Protein 2ANR (pdb70)

Foldseek 3Di:
DDKFKWKWWAALQLVCVCQDVVSVNVVVLCVVLVKDKDKDPQCRHDPPDNTIMIIIMHPLVSVLVSVLVSLVSLCPDPCDQRNFKIKTKAALVLVCVCQDDVRPNVVVLCQAPWDWDWDDDPVRIIMIMIGDDSRRRSSSVSVSSVSSVVDDD

Secondary structure (DSSP, 8-state):
---EEEEEEEEHHHHHHHH-GGGHHHHHHHHHH--EEEEPPTT-BPTTSSEEEEEEEE-HHHHHHHHHHHHHHHT-----GGGGEEEEEEEHHHHHHHH-GGGHHHHH---SS-EEEE------EEEEEEESSHHHHHHHHHHHHHHHHS---

Radius of gyration: 14.85 Å; Cα contacts (8 Å, |Δi|>4): 261; chains: 1; bounding box: 43×35×41 Å

Nearest PDB structures (foldseek):
  2anr-assembly1_A  TM=1.004E+00  e=1.688E-29  Mus musculus
  2ann-assembly1_A  TM=9.846E-01  e=1.601E-25  Mus musculus
  3krm-assembly2_B  TM=7.296E-01  e=1.219E-09  Homo sapiens
  1dt4-assembly1_A  TM=9.246E-01  e=1.226E-05  Homo sapiens
  1ec6-assembly2_B  TM=8.538E-01  e=3.326E-05  Homo sapiens

B-factor: mean 25.0, std 6.87, range [4.93, 51.21]

Sequence (153 aa):
GSQYFLKVLIPSYAAGSIIGKGGQTIVQLQKETGATIKLSKSKDFYPGTTERVCLIQGTIEALNAVHGFIAEKIREPQNPDRANQVKIIVPNSTAGLIIGKGGATVKAIEQSGAWVQLSQKPLQNRVVTVSGEPEQNRKAVELIIQKIQEDPQ

Solvent-accessible surface area: 8830 Å² total

Structure (mmCIF, N/CA/C/O backbone):
data_2ANR
#
_entry.id   2ANR
#
_cell.length_a   159.453
_cell.length_b   37.885
_cell.length_c   38.523
_cell.angle_alpha   90.00
_cell.angle_beta   96.64
_cell.angle_gamma   90.00
#
_symmetry.space_group_name_H-M   'C 1 2 1'
#
loop_
_entity.id
_entity.type
_entity.pdbx_description
1 polymer "5'-R(*CP*(5BU)P*CP*GP*CP*GP*GP*AP*UP*CP*AP*GP*UP*CP*AP*CP*CP*CP*AP*AP*GP*CP*GP*AP*G)-3'"
2 polymer 'RNA-binding protein Nova-1'
3 non-polymer 'POTASSIUM ION'
4 non-polymer 'MAGNESIUM ION'
5 water water
#
loop_
_atom_site.group_PDB
_atom_site.id
_atom_site.type_symbol
_atom_site.label_atom_id
_atom_site.label_alt_id
_atom_site.label_comp_id
_atom_site.label_asym_id
_atom_site.label_entity_id
_atom_site.label_seq_id
_atom_site.pdbx_PDB_ins_code
_atom_site.Cartn_x
_atom_site.Cartn_y
_atom_site.Cartn_z
_atom_site.occupancy
_atom_site.B_iso_or_equiv
_atom_site.auth_seq_id
_atom_site.auth_comp_id
_atom_site.auth_asym_id
_atom_site.auth_atom_id
_atom_site.pdbx_PDB_model_num
ATOM 532 N N . GLY B 2 3 ? 56.010 10.041 -8.225 1.00 27.17 3 GLY A N 1
ATOM 533 C CA . GLY B 2 3 ? 57.015 10.838 -7.460 1.00 26.87 3 GLY A CA 1
ATOM 534 C C . GLY B 2 3 ? 58.336 10.127 -7.243 1.00 26.92 3 GLY A C 1
ATOM 535 O O . GLY B 2 3 ? 58.397 8.903 -7.214 1.00 26.70 3 GLY A O 1
ATOM 536 N N . SER B 2 4 ? 59.390 10.910 -7.069 1.00 27.10 4 SER A N 1
ATOM 537 C CA . SER B 2 4 ? 60.712 10.387 -6.770 1.00 27.53 4 SER A CA 1
ATOM 538 C C . SER B 2 4 ? 60.646 9.569 -5.489 1.00 27.41 4 SER A C 1
ATOM 539 O O . SER B 2 4 ? 60.305 10.091 -4.422 1.00 27.26 4 SER A O 1
ATOM 542 N N . GLN B 2 5 ? 61.002 8.295 -5.607 1.00 26.51 5 GLN A N 1
ATOM 543 C CA . GLN B 2 5 ? 60.867 7.336 -4.520 1.00 25.65 5 GLN A CA 1
ATOM 544 C C . GLN B 2 5 ? 62.169 7.072 -3.744 1.00 24.89 5 GLN A C 1
ATOM 545 O O . GLN B 2 5 ? 63.233 6.899 -4.345 1.00 22.54 5 GLN A O 1
ATOM 551 N N . TYR B 2 6 ? 62.088 7.026 -2.417 1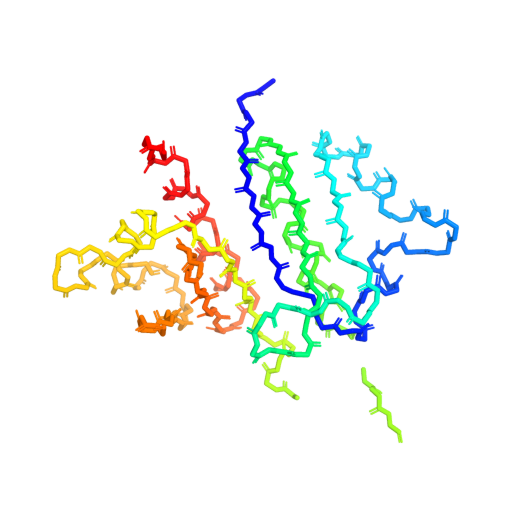.00 23.52 6 TYR A N 1
ATOM 552 C CA . TYR B 2 6 ? 63.264 6.658 -1.618 1.00 23.57 6 TYR A CA 1
ATOM 553 C C . TYR B 2 6 ? 62.967 5.550 -0.592 1.00 22.99 6 TYR A C 1
ATOM 554 O O . TYR B 2 6 ? 61.810 5.193 -0.359 1.00 21.86 6 TYR A O 1
ATOM 563 N N . PHE B 2 7 ? 64.017 4.959 -0.026 1.00 23.40 7 PHE A N 1
ATOM 564 C CA . PHE B 2 7 ? 63.82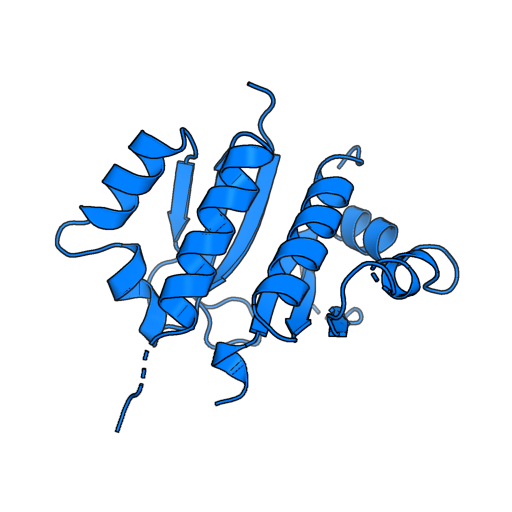6 3.902 0.963 1.00 23.70 7 PHE A CA 1
ATOM 565 C C . PHE B 2 7 ? 64.215 4.429 2.324 1.00 23.06 7 PHE A C 1
ATOM 566 O O . PHE B 2 7 ? 65.175 5.172 2.468 1.00 23.08 7 PHE A O 1
ATOM 574 N N . LEU B 2 8 ? 63.448 4.038 3.325 1.00 22.36 8 LEU A N 1
ATOM 575 C CA . LEU B 2 8 ? 63.829 4.284 4.696 1.00 21.93 8 LEU A CA 1
ATOM 576 C C . LEU B 2 8 ? 63.573 2.963 5.454 1.00 21.77 8 LEU A C 1
ATOM 577 O O . LEU B 2 8 ? 62.507 2.412 5.361 1.00 22.22 8 LEU A O 1
ATOM 582 N N . LYS B 2 9 ? 64.574 2.454 6.164 1.00 21.89 9 LYS A N 1
ATOM 583 C CA . LYS B 2 9 ? 64.454 1.222 6.945 1.00 21.96 9 LYS A CA 1
ATOM 584 C C . LYS B 2 9 ? 64.475 1.617 8.422 1.00 22.75 9 LYS A C 1
ATOM 585 O O . LYS B 2 9 ? 65.504 2.117 8.911 1.00 22.57 9 LYS A O 1
ATOM 591 N N . VAL B 2 10 ? 63.350 1.460 9.126 1.00 22.47 10 VAL A N 1
ATOM 592 C CA . VAL B 2 10 ? 63.329 1.757 10.574 1.00 22.61 10 VAL A CA 1
ATOM 593 C C . VAL B 2 10 ? 63.017 0.582 11.500 1.00 21.79 10 VAL A C 1
ATOM 594 O O . VAL B 2 10 ? 62.318 -0.341 11.119 1.00 22.55 10 VAL A O 1
ATOM 598 N N . LEU B 2 11 ? 63.600 0.590 12.686 1.00 20.76 11 LEU A N 1
ATOM 599 C CA . LEU B 2 11 ? 63.454 -0.506 13.632 1.00 20.58 11 LEU A CA 1
ATOM 600 C C . LEU B 2 11 ? 62.228 -0.368 14.531 1.00 20.76 11 LEU A C 1
ATOM 601 O O . LEU B 2 11 ? 61.910 0.736 15.021 1.00 20.43 11 LEU A O 1
ATOM 606 N N . ILE B 2 12 ? 61.549 -1.495 14.724 1.00 20.40 12 ILE A N 1
ATOM 607 C CA . ILE B 2 12 ? 60.256 -1.556 15.393 1.00 21.15 12 ILE A CA 1
ATOM 608 C C . ILE B 2 12 ? 60.379 -2.454 16.613 1.00 21.31 12 ILE A C 1
ATOM 609 O O . ILE B 2 12 ? 60.591 -3.650 16.456 1.00 20.40 12 ILE A O 1
ATOM 614 N N . PRO B 2 13 ? 60.238 -1.893 17.816 1.00 22.14 13 PRO A N 1
ATOM 615 C CA . PRO B 2 13 ? 60.115 -2.710 19.040 1.00 22.41 13 PRO A CA 1
ATOM 616 C C . PRO B 2 13 ? 58.873 -3.599 18.951 1.00 22.55 13 PRO A C 1
ATOM 617 O O . PRO B 2 13 ? 57.853 -3.148 18.418 1.00 22.11 13 PRO A O 1
ATOM 621 N N . SER B 2 14 ? 58.957 -4.838 19.435 1.00 22.92 14 SER A N 1
ATOM 622 C CA . SER B 2 14 ? 57.894 -5.813 19.199 1.00 23.61 14 SER A CA 1
ATOM 623 C C . SER B 2 14 ? 56.550 -5.327 19.742 1.00 23.83 14 SER A C 1
ATOM 624 O O . SER B 2 14 ? 55.505 -5.585 19.152 1.00 23.43 14 SER A O 1
ATOM 627 N N . TYR B 2 15 ? 56.591 -4.590 20.847 1.00 24.02 15 TYR A N 1
ATOM 628 C CA . TYR B 2 15 ? 55.371 -4.107 21.482 1.00 24.42 15 TYR A CA 1
ATOM 629 C C . TYR B 2 15 ? 54.629 -3.114 20.599 1.00 24.38 15 TYR A C 1
ATOM 630 O O . TYR B 2 15 ? 53.413 -2.957 20.730 1.00 25.25 15 TYR A O 1
ATOM 639 N N . ALA B 2 16 ? 55.374 -2.456 19.710 1.00 24.07 16 ALA A N 1
ATOM 640 C CA . ALA B 2 16 ? 54.864 -1.429 18.814 1.00 23.34 16 ALA A CA 1
ATOM 641 C C . ALA B 2 16 ? 54.242 -1.954 17.509 1.00 23.17 16 ALA A C 1
ATOM 642 O O . ALA B 2 16 ? 53.493 -1.226 16.849 1.00 23.89 16 ALA A O 1
ATOM 644 N N . ALA B 2 17 ? 54.586 -3.180 17.115 1.00 22.32 17 ALA A N 1
ATOM 645 C CA . ALA B 2 17 ? 54.249 -3.698 15.786 1.00 22.01 17 ALA A CA 1
ATOM 646 C C . ALA B 2 17 ? 52.744 -3.880 15.555 1.00 22.09 17 ALA A C 1
ATOM 647 O O . ALA B 2 17 ? 52.228 -3.552 14.480 1.00 22.14 17 ALA A O 1
ATOM 649 N N . GLY B 2 18 ? 52.055 -4.438 16.546 1.00 21.81 18 GLY A N 1
ATOM 650 C CA . GLY B 2 18 ? 50.614 -4.636 16.468 1.00 22.05 18 GLY A CA 1
ATOM 651 C C . GLY B 2 18 ? 49.856 -3.338 16.215 1.00 21.84 18 GLY A C 1
ATOM 652 O O . GLY B 2 18 ? 48.930 -3.314 15.404 1.00 21.63 18 GLY A O 1
ATOM 653 N N . SER B 2 19 ? 50.275 -2.266 16.894 1.00 21.92 19 SER A N 1
ATOM 654 C CA . SER B 2 19 ? 49.683 -0.935 16.719 1.00 21.67 19 SER A CA 1
ATOM 655 C C . SER B 2 19 ? 49.960 -0.357 15.326 1.00 21.47 19 SER A C 1
ATOM 656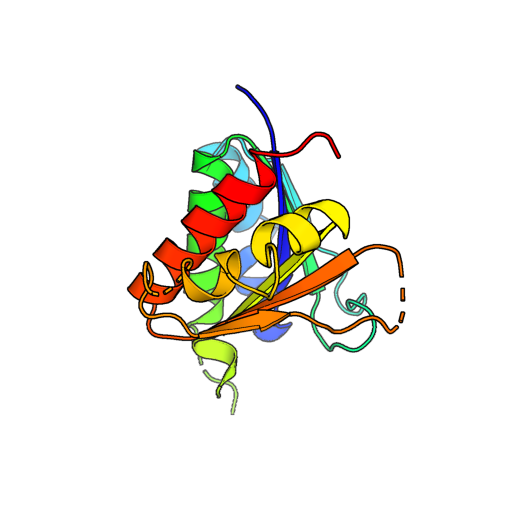 O O . SER B 2 19 ? 49.173 0.429 14.794 1.00 21.41 19 SER A O 1
ATOM 659 N N . ILE B 2 20 ? 51.063 -0.770 14.720 1.00 20.94 20 ILE A N 1
ATOM 660 C CA . ILE B 2 20 ? 51.383 -0.333 13.364 1.00 20.19 20 ILE A CA 1
ATOM 661 C C . ILE B 2 20 ? 50.547 -1.042 12.303 1.00 19.21 20 ILE A C 1
ATOM 662 O O . ILE B 2 20 ? 49.996 -0.406 11.400 1.00 18.12 20 ILE A O 1
ATOM 667 N N . ILE B 2 21 ? 50.450 -2.359 12.412 1.00 18.28 21 ILE A N 1
ATOM 668 C CA . ILE B 2 21 ? 49.772 -3.145 11.388 1.00 17.38 21 ILE A CA 1
ATOM 669 C C . ILE B 2 21 ? 48.265 -2.977 11.550 1.00 17.95 21 ILE A C 1
ATOM 670 O O . ILE B 2 21 ? 47.559 -2.686 10.582 1.00 17.69 21 ILE A O 1
ATOM 675 N N . GLY B 2 22 ? 47.798 -3.131 12.791 1.00 17.85 22 GLY A N 1
ATOM 676 C CA . GLY B 2 22 ? 46.389 -3.007 13.126 1.00 17.50 22 GLY A CA 1
ATOM 677 C C . GLY B 2 22 ? 45.701 -4.347 12.965 1.00 17.26 22 GLY A C 1
ATOM 678 O O . GLY B 2 22 ? 46.286 -5.267 12.408 1.00 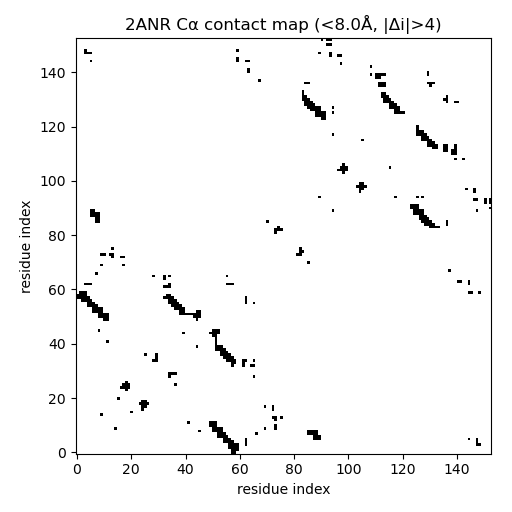17.25 22 GLY A O 1
ATOM 679 N N . LYS B 2 23 ? 44.470 -4.469 13.469 1.00 17.18 23 LYS A N 1
ATOM 680 C CA . LYS B 2 23 ? 43.686 -5.684 13.275 1.00 16.84 23 LYS A CA 1
ATOM 681 C C . LYS B 2 23 ? 43.346 -5.878 11.770 1.00 16.97 23 LYS A C 1
ATOM 682 O O . LYS B 2 23 ? 42.963 -4.922 11.079 1.00 16.91 23 LYS A O 1
ATOM 688 N N . GLY B 2 24 ? 43.512 -7.108 11.270 1.00 16.05 24 GLY A N 1
ATOM 689 C CA . GLY B 2 24 ? 43.326 -7.406 9.859 1.00 15.66 24 GLY A CA 1
ATOM 690 C C . GLY B 2 24 ? 44.295 -6.710 8.892 1.00 15.12 24 GLY A C 1
ATOM 691 O O . GLY B 2 24 ? 44.159 -6.864 7.686 1.00 15.44 24 GLY A O 1
ATOM 692 N N . GLY B 2 25 ? 45.277 -5.990 9.423 1.00 14.43 25 GLY A N 1
ATOM 693 C CA . GLY B 2 25 ? 46.134 -5.103 8.637 1.00 14.37 25 GLY A CA 1
ATOM 694 C C . GLY B 2 25 ? 45.538 -3.740 8.291 1.00 14.40 25 GLY A C 1
ATOM 695 O O . GLY B 2 25 ? 46.154 -2.979 7.521 1.00 13.64 25 GLY A O 1
ATOM 696 N N . GLN B 2 26 ? 44.373 -3.397 8.870 1.00 13.54 26 GLN A N 1
ATOM 697 C CA . GLN B 2 26 ? 43.674 -2.163 8.479 1.00 14.20 26 GLN A CA 1
ATOM 698 C C . GLN B 2 26 ? 44.503 -0.893 8.598 1.00 15.07 26 GLN A C 1
ATOM 699 O O . GLN B 2 26 ? 44.366 0.020 7.752 1.00 14.11 26 GLN A O 1
ATOM 705 N N . THR B 2 27 ? 45.299 -0.802 9.674 1.00 15.24 27 THR A N 1
ATOM 706 C CA . THR B 2 27 ? 46.082 0.402 9.933 1.00 16.15 27 THR A CA 1
ATOM 707 C C . THR B 2 27 ? 47.236 0.552 8.971 1.00 16.14 27 THR A C 1
ATOM 708 O O . THR B 2 27 ? 47.459 1.635 8.468 1.00 16.35 27 THR A O 1
ATOM 712 N N . ILE B 2 28 ? 48.008 -0.502 8.743 1.00 15.96 28 ILE A N 1
ATOM 713 C CA . ILE B 2 28 ? 49.114 -0.370 7.784 1.00 16.12 28 ILE A CA 1
ATOM 714 C C . ILE B 2 28 ? 48.649 -0.187 6.318 1.00 15.70 28 ILE A C 1
ATOM 715 O O . ILE B 2 28 ? 49.324 0.456 5.500 1.00 17.52 28 ILE A O 1
ATOM 720 N N . VAL B 2 29 ? 47.510 -0.735 5.984 1.00 15.50 29 VAL A N 1
ATOM 721 C CA . VAL B 2 29 ? 46.961 -0.549 4.635 1.00 15.84 29 VAL A CA 1
ATOM 722 C C . VAL B 2 29 ? 46.499 0.898 4.403 1.00 15.80 29 VAL A C 1
ATOM 723 O O . VAL B 2 29 ? 46.853 1.509 3.376 1.00 15.23 29 VAL A O 1
ATOM 727 N N . GLN B 2 30 ? 45.711 1.400 5.363 1.00 15.25 30 GLN A N 1
ATOM 728 C CA . GLN B 2 30 ? 45.219 2.784 5.396 1.00 15.38 30 GLN A CA 1
ATOM 729 C C . GLN B 2 30 ? 46.378 3.766 5.343 1.00 14.78 30 GLN A C 1
ATOM 730 O O . GLN B 2 30 ? 46.301 4.754 4.641 1.00 14.11 30 GLN A O 1
ATOM 736 N N . LEU B 2 31 ? 47.428 3.514 6.117 1.00 15.11 31 LEU A N 1
ATOM 737 C CA . LEU B 2 31 ? 48.618 4.379 6.072 1.00 15.69 31 LEU A CA 1
ATOM 738 C C . LEU B 2 31 ? 49.294 4.397 4.711 1.00 15.99 31 LEU A C 1
ATOM 739 O O . LEU B 2 31 ? 49.724 5.461 4.256 1.00 16.20 31 LEU A O 1
ATOM 744 N N . GLN B 2 32 ? 49.451 3.223 4.093 1.00 17.14 32 GLN A N 1
ATOM 745 C CA . GLN B 2 32 ? 50.035 3.150 2.760 1.00 17.40 32 GLN A CA 1
ATOM 746 C C . GLN B 2 32 ? 49.165 3.934 1.791 1.00 17.06 32 GLN A C 1
ATOM 747 O O . GLN B 2 32 ? 49.680 4.744 1.008 1.00 17.63 32 GLN A O 1
ATOM 753 N N . LYS B 2 33 ? 47.852 3.742 1.893 1.00 17.63 33 LYS A N 1
ATOM 754 C CA . LYS B 2 33 ? 46.900 4.466 1.059 1.00 17.71 33 LYS A CA 1
ATOM 755 C C . LYS B 2 33 ? 47.052 5.959 1.230 1.00 18.24 33 LYS A C 1
ATOM 756 O O . LYS B 2 33 ? 47.136 6.680 0.229 1.00 20.07 33 LYS A O 1
ATOM 762 N N . GLU B 2 34 ? 47.097 6.430 2.474 1.00 18.20 34 GLU A N 1
ATOM 763 C CA . GLU B 2 34 ? 47.131 7.873 2.722 1.00 18.51 34 GLU A CA 1
ATOM 764 C C . GLU B 2 34 ? 48.477 8.503 2.284 1.00 17.97 34 GLU A C 1
ATOM 765 O O . GLU B 2 34 ? 48.510 9.646 1.829 1.00 18.03 34 GLU A O 1
ATOM 771 N N . THR B 2 35 ? 49.561 7.755 2.404 1.00 16.63 35 THR A N 1
ATOM 772 C CA . THR B 2 35 ? 50.851 8.350 2.109 1.00 17.20 35 THR A CA 1
ATOM 773 C C . THR B 2 35 ? 51.378 8.100 0.704 1.00 17.80 35 THR A C 1
ATOM 774 O O . THR B 2 35 ? 52.239 8.851 0.230 1.00 18.86 35 THR A O 1
ATOM 778 N N . GLY B 2 36 ? 50.891 7.038 0.065 1.00 18.47 36 GLY A N 1
ATOM 779 C CA . GLY B 2 36 ? 51.426 6.544 -1.200 1.00 18.30 36 GLY A CA 1
ATOM 780 C C . GLY B 2 36 ? 52.612 5.605 -1.043 1.00 18.50 36 GLY A C 1
ATOM 781 O O . GLY B 2 36 ? 53.038 4.965 -2.020 1.00 18.56 36 GLY A O 1
ATOM 782 N N . ALA B 2 37 ? 53.150 5.528 0.173 1.00 17.20 37 ALA A N 1
ATOM 783 C CA . ALA B 2 37 ? 54.292 4.685 0.494 1.00 18.93 37 ALA A CA 1
ATOM 784 C C . ALA B 2 37 ? 53.917 3.205 0.541 1.00 18.82 37 ALA A C 1
ATOM 785 O O . ALA B 2 37 ? 52.791 2.850 0.856 1.00 20.07 37 ALA A O 1
ATOM 787 N N . THR B 2 38 ? 54.873 2.349 0.216 1.00 19.50 38 THR A N 1
ATOM 788 C CA . THR B 2 38 ? 54.727 0.912 0.417 1.00 19.00 38 THR A CA 1
ATOM 789 C C . THR B 2 38 ? 55.474 0.612 1.720 1.00 18.97 38 THR A C 1
ATOM 790 O O . THR B 2 38 ? 56.582 1.122 1.927 1.00 19.26 38 THR A O 1
ATOM 796 N N . ILE B 2 39 ? 54.882 -0.194 2.596 1.00 17.93 39 ILE A N 1
ATOM 797 C CA . ILE B 2 39 ? 55.477 -0.498 3.903 1.00 18.23 39 ILE A CA 1
ATOM 798 C C . ILE B 2 39 ? 55.409 -2.023 4.155 1.00 17.76 39 ILE A C 1
ATOM 799 O O . ILE B 2 39 ? 54.363 -2.606 4.055 1.00 17.52 39 ILE A O 1
ATOM 804 N N . LYS B 2 40 ? 56.539 -2.664 4.439 1.00 19.27 40 LYS A N 1
ATOM 805 C CA . LYS B 2 40 ? 56.561 -4.097 4.768 1.00 18.71 40 LYS A CA 1
ATOM 806 C C . LYS B 2 40 ? 57.360 -4.309 6.044 1.00 18.48 40 LYS A C 1
ATOM 807 O O . LYS B 2 40 ? 58.488 -3.806 6.171 1.00 18.04 40 LYS A O 1
ATOM 813 N N . LEU B 2 41 ? 56.761 -5.021 7.005 1.00 16.62 41 LEU A N 1
ATOM 814 C CA . LEU B 2 41 ? 57.490 -5.394 8.226 1.00 16.48 41 LEU A CA 1
ATOM 815 C C . LEU B 2 41 ? 58.109 -6.765 8.059 1.00 15.81 41 LEU A C 1
ATOM 816 O O . LEU B 2 41 ? 57.530 -7.587 7.386 1.00 14.96 41 LEU A O 1
ATOM 821 N N . SER B 2 42 ? 59.260 -7.001 8.699 1.00 15.65 42 SER A N 1
ATOM 822 C CA . SER B 2 42 ? 59.742 -8.375 8.963 1.00 16.09 42 SER A CA 1
ATOM 823 C C . SER B 2 42 ? 58.684 -9.099 9.768 1.00 15.76 42 SER A C 1
ATOM 824 O O . SER B 2 42 ? 57.913 -8.455 10.469 1.00 14.94 42 SER A O 1
ATOM 827 N N . LYS B 2 43 ? 58.665 -10.426 9.684 1.00 16.36 43 LYS A N 1
ATOM 828 C CA . LYS B 2 43 ? 57.789 -11.258 10.515 1.00 17.66 43 LYS A CA 1
ATOM 829 C C . LYS B 2 43 ? 58.236 -11.281 11.982 1.00 18.40 43 LYS A C 1
ATOM 830 O O . LYS B 2 43 ? 59.406 -11.098 12.281 1.00 18.59 43 LYS A O 1
ATOM 836 N N . SER B 2 44 ? 57.293 -11.550 12.876 1.00 20.53 44 SER A N 1
ATOM 837 C CA . SER B 2 44 ? 57.447 -11.323 14.316 1.00 22.72 44 SER A CA 1
ATOM 838 C C . SER B 2 44 ? 58.747 -11.675 15.034 1.00 23.83 44 SER A C 1
ATOM 839 O O . SER B 2 44 ? 59.173 -10.925 15.920 1.00 24.70 44 SER A O 1
ATOM 842 N N . LYS B 2 45 ? 59.364 -12.804 14.696 1.00 25.05 45 LYS A N 1
ATOM 843 C CA . LYS B 2 45 ? 60.587 -13.203 15.389 1.00 25.95 45 LYS A CA 1
ATOM 844 C C . LYS B 2 45 ? 61.789 -13.114 14.451 1.00 26.52 45 LYS A C 1
ATOM 845 O O . LYS B 2 45 ? 62.764 -13.859 14.556 1.00 26.65 45 LYS A O 1
ATOM 851 N N . ASP B 2 46 ? 61.692 -12.149 13.544 1.00 26.83 46 ASP A N 1
ATOM 852 C CA . ASP B 2 46 ? 62.651 -11.947 12.484 1.00 27.26 46 ASP A CA 1
ATOM 853 C C . ASP B 2 46 ? 63.315 -10.632 12.771 1.00 27.31 46 ASP A C 1
ATOM 854 O O . ASP B 2 46 ? 62.937 -9.596 12.209 1.00 27.10 46 ASP A O 1
ATOM 859 N N . PHE B 2 47 ? 64.291 -10.671 13.668 1.00 27.13 47 PHE A N 1
ATOM 860 C CA . PHE B 2 47 ? 64.858 -9.451 14.209 1.00 27.48 47 PHE A CA 1
ATOM 861 C C . PHE B 2 47 ? 66.056 -9.009 13.388 1.00 27.04 47 PHE A C 1
ATOM 862 O O . PHE B 2 47 ? 66.639 -9.817 12.664 1.00 26.86 47 PHE A O 1
ATOM 870 N N . TYR B 2 48 ? 66.377 -7.718 13.443 1.00 26.44 48 TYR A N 1
ATOM 871 C CA . TYR B 2 48 ? 67.638 -7.250 12.871 1.00 26.28 48 TYR A CA 1
ATOM 872 C C . TYR B 2 48 ? 68.813 -7.878 13.665 1.00 26.18 48 TYR A C 1
ATOM 873 O O . TYR B 2 48 ? 68.722 -7.997 14.896 1.00 25.78 48 TYR A O 1
ATOM 882 N N . PRO B 2 49 ? 69.874 -8.339 12.993 1.00 26.12 49 PRO A N 1
ATOM 883 C CA . PRO B 2 49 ? 71.019 -8.909 13.719 1.00 26.37 49 PRO A CA 1
ATOM 884 C C . PRO B 2 49 ? 71.435 -8.032 14.896 1.00 26.31 49 PRO A C 1
ATOM 885 O O . PRO B 2 49 ? 71.592 -6.803 14.761 1.00 26.22 49 PRO A O 1
ATOM 889 N N . GLY B 2 50 ? 71.538 -8.670 16.056 1.00 26.13 50 GLY A N 1
ATOM 890 C CA . GLY B 2 50 ? 71.956 -8.009 17.275 1.00 26.03 50 GLY A CA 1
ATOM 891 C C . GLY B 2 50 ? 70.870 -7.252 18.009 1.00 26.05 50 GLY A C 1
ATOM 892 O O . GLY B 2 50 ? 71.172 -6.500 18.941 1.00 26.12 50 GLY A O 1
ATOM 893 N N . THR B 2 51 ? 69.611 -7.434 17.609 1.00 25.72 51 THR A N 1
ATOM 894 C CA . THR B 2 51 ? 68.509 -6.720 18.263 1.00 25.53 51 THR A CA 1
ATOM 895 C C . THR B 2 51 ? 67.312 -7.609 18.611 1.00 25.64 51 THR A C 1
ATOM 896 O O . THR B 2 51 ? 67.292 -8.803 18.318 1.00 26.19 51 THR A O 1
ATOM 900 N N . THR B 2 52 ? 66.328 -7.008 19.269 1.00 25.82 52 THR A N 1
ATOM 901 C CA . THR B 2 52 ? 65.037 -7.647 19.507 1.00 25.91 52 THR A CA 1
ATOM 902 C C . THR B 2 52 ? 63.981 -6.887 18.716 1.00 25.45 52 THR A C 1
ATOM 903 O O . THR B 2 52 ? 62.816 -6.814 19.123 1.00 25.65 52 THR A O 1
ATOM 907 N N . GLU B 2 53 ? 64.394 -6.314 17.586 1.00 24.84 53 GLU A N 1
ATOM 908 C CA . GLU B 2 53 ? 63.530 -5.392 16.838 1.00 24.70 53 GLU A CA 1
ATOM 909 C C . GLU B 2 53 ? 63.270 -5.853 15.420 1.00 24.19 53 GLU A C 1
ATOM 910 O O . GLU B 2 53 ? 64.171 -6.286 14.706 1.00 24.08 53 GLU A O 1
ATOM 916 N N . ARG B 2 54 ? 62.017 -5.741 15.029 1.00 23.82 54 ARG A N 1
ATOM 917 C CA . ARG B 2 54 ? 61.620 -5.995 13.668 1.00 23.36 54 ARG A CA 1
ATOM 918 C C . ARG B 2 54 ? 61.967 -4.815 12.769 1.00 23.73 54 ARG A C 1
ATOM 919 O O . ARG B 2 54 ? 62.082 -3.666 13.241 1.00 22.97 54 ARG A O 1
ATOM 927 N N . VAL B 2 55 ? 62.142 -5.113 11.482 1.00 23.46 55 VAL A N 1
ATOM 928 C CA . VAL B 2 55 ? 62.508 -4.101 10.489 1.00 24.29 55 VAL A CA 1
ATOM 929 C C . VAL B 2 55 ? 61.304 -3.599 9.696 1.00 23.47 55 VAL A C 1
ATOM 930 O O . VAL B 2 55 ? 60.465 -4.363 9.296 1.00 23.97 55 VAL A O 1
ATOM 934 N N . CYS B 2 56 ? 61.231 -2.295 9.498 1.00 23.47 56 CYS A N 1
ATOM 935 C CA . CYS B 2 56 ? 60.210 -1.715 8.681 1.00 22.69 56 CYS A CA 1
ATOM 936 C C . CYS B 2 56 ? 60.826 -1.098 7.418 1.00 22.37 56 CYS A C 1
ATOM 937 O O . CYS B 2 56 ? 61.593 -0.131 7.518 1.00 22.32 56 CYS A O 1
ATOM 940 N N . LEU B 2 57 ? 60.525 -1.686 6.252 1.00 20.33 57 LEU A N 1
ATOM 941 C CA . LEU B 2 57 ? 60.969 -1.139 4.974 1.00 20.28 57 LEU A CA 1
ATOM 942 C C . LEU B 2 57 ? 59.894 -0.258 4.345 1.00 20.08 57 LEU A C 1
ATOM 943 O O . LEU B 2 57 ? 58.804 -0.712 4.039 1.00 18.76 57 LEU A O 1
ATOM 948 N N . ILE B 2 58 ? 60.229 1.007 4.149 1.00 20.68 58 ILE A N 1
ATOM 949 C CA . ILE B 2 58 ? 59.269 1.965 3.614 1.00 20.48 58 ILE A CA 1
ATOM 950 C C . ILE B 2 58 ? 59.827 2.448 2.290 1.00 20.06 58 ILE A C 1
ATOM 951 O O . ILE B 2 58 ? 61.023 2.670 2.197 1.00 20.05 58 ILE A O 1
ATOM 956 N N . GLN B 2 59 ? 58.976 2.572 1.274 1.00 18.60 59 GLN A N 1
ATOM 957 C CA . GLN B 2 59 ? 59.391 3.141 -0.020 1.00 19.90 59 GLN A CA 1
ATOM 958 C C . GLN B 2 59 ? 58.409 4.205 -0.407 1.00 18.99 59 GLN A C 1
ATOM 959 O O . GLN B 2 59 ? 57.233 3.911 -0.482 1.00 19.65 59 GLN A O 1
ATOM 965 N N . GLY B 2 60 ? 58.877 5.415 -0.693 1.00 19.11 60 GLY A N 1
ATOM 966 C CA . GLY B 2 60 ? 57.959 6.498 -1.011 1.00 18.79 60 GLY A CA 1
ATOM 967 C C . GLY B 2 60 ? 58.665 7.801 -1.307 1.00 19.27 60 GLY A C 1
ATOM 968 O O . GLY B 2 60 ? 59.906 7.833 -1.390 1.00 17.81 60 GLY A O 1
ATOM 969 N N . THR B 2 61 ? 57.890 8.884 -1.456 1.00 18.07 61 THR A N 1
ATOM 970 C CA . THR B 2 61 ? 58.512 10.199 -1.593 1.00 18.97 61 THR A CA 1
ATOM 971 C C . THR B 2 61 ? 59.198 10.502 -0.272 1.00 19.82 61 THR A C 1
ATOM 972 O O . THR B 2 61 ? 58.873 9.874 0.745 1.00 19.61 61 THR A O 1
ATOM 976 N N . ILE B 2 62 ? 60.171 11.410 -0.301 1.00 20.39 62 ILE A N 1
ATOM 977 C CA . ILE B 2 62 ? 60.745 11.983 0.896 1.00 21.73 62 ILE A CA 1
ATOM 978 C C . ILE B 2 62 ? 59.631 12.308 1.918 1.00 22.25 62 ILE A C 1
ATOM 979 O O . ILE B 2 62 ? 59.676 11.834 3.047 1.00 21.67 62 ILE A O 1
ATOM 984 N N . GLU B 2 63 ? 58.627 13.072 1.504 1.00 22.90 63 GLU A N 1
ATOM 985 C CA . GLU B 2 63 ? 57.574 13.502 2.450 1.00 24.09 63 GLU A CA 1
ATOM 986 C C . GLU B 2 63 ? 56.828 12.302 3.059 1.00 23.34 63 GLU A C 1
ATOM 987 O O . GLU B 2 63 ? 56.602 12.253 4.246 1.00 23.90 63 GLU A O 1
ATOM 997 N N . ALA B 2 64 ? 56.498 11.312 2.238 1.00 23.65 64 ALA A N 1
ATOM 998 C CA . ALA B 2 64 ? 55.905 10.059 2.714 1.00 21.76 64 ALA A CA 1
ATOM 999 C C . ALA B 2 64 ? 56.796 9.349 3.743 1.00 21.56 64 ALA A C 1
ATOM 1000 O O . ALA B 2 64 ? 56.298 8.819 4.762 1.00 21.01 64 ALA A O 1
ATOM 1002 N N . LEU B 2 65 ? 58.102 9.321 3.465 1.00 19.13 65 LEU A N 1
ATOM 1003 C CA . LEU B 2 65 ? 59.069 8.710 4.357 1.00 19.07 65 LEU A CA 1
ATOM 1004 C C . LEU B 2 65 ? 58.985 9.315 5.721 1.00 19.26 65 LEU A C 1
ATOM 1005 O O . LEU B 2 65 ? 58.905 8.592 6.717 1.00 18.71 65 LEU A O 1
ATOM 1010 N N . ASN B 2 66 ? 58.994 10.656 5.743 1.00 19.66 66 ASN A N 1
ATOM 1011 C CA . ASN B 2 66 ? 58.924 11.466 6.950 1.00 19.53 66 ASN A CA 1
ATOM 1012 C C . ASN B 2 66 ? 57.598 11.277 7.669 1.00 19.77 66 ASN A C 1
ATOM 1013 O O . ASN B 2 66 ? 57.596 11.067 8.893 1.00 19.57 66 ASN A O 1
ATOM 1018 N N . ALA B 2 67 ? 56.482 11.370 6.921 1.00 18.66 67 ALA A N 1
ATOM 1019 C CA . ALA B 2 67 ? 55.159 11.074 7.435 1.00 19.18 67 ALA A CA 1
ATOM 1020 C C . ALA B 2 67 ? 55.052 9.674 8.019 1.00 19.60 67 ALA A C 1
ATOM 1021 O O . ALA B 2 67 ? 54.519 9.514 9.119 1.00 20.99 67 ALA A O 1
ATOM 1023 N N . VAL B 2 68 ? 55.531 8.652 7.303 1.00 19.18 68 VAL A N 1
ATOM 1024 C CA . VAL B 2 68 ? 55.419 7.285 7.828 1.00 19.21 68 VAL A CA 1
ATOM 1025 C C . VAL B 2 68 ? 56.284 7.117 9.095 1.00 19.89 68 VAL A C 1
ATOM 1026 O O . VAL B 2 68 ? 55.874 6.456 10.061 1.00 19.50 68 VAL A O 1
ATOM 1030 N N . HIS B 2 69 ? 57.465 7.728 9.100 1.00 20.22 69 HIS A N 1
ATOM 1031 C CA . HIS B 2 69 ? 58.311 7.566 10.267 1.00 21.25 69 HIS A CA 1
ATOM 1032 C C . HIS B 2 69 ? 57.663 8.112 11.539 1.00 21.70 69 HIS A C 1
ATOM 1033 O O . HIS B 2 69 ? 57.704 7.470 12.598 1.00 21.77 69 HIS A O 1
ATOM 1040 N N . GLY B 2 70 ? 57.087 9.304 11.420 1.00 21.36 70 GLY A N 1
ATOM 1041 C CA . GLY B 2 70 ? 56.463 9.985 12.534 1.00 22.10 70 GLY A CA 1
ATOM 1042 C C . GLY B 2 70 ? 55.342 9.169 13.133 1.00 21.76 70 GLY A C 1
ATOM 1043 O O . GLY B 2 70 ? 55.123 9.230 14.337 1.00 22.18 70 GLY A O 1
ATOM 1044 N N . PHE B 2 71 ? 54.648 8.399 12.298 1.00 21.99 71 PHE A N 1
ATOM 1045 C CA . PHE B 2 71 ? 53.496 7.619 12.746 1.00 22.59 71 PHE A CA 1
ATOM 1046 C C . PHE B 2 71 ? 53.980 6.386 13.520 1.00 22.87 71 PHE A C 1
ATOM 1047 O O . PHE B 2 71 ? 53.364 5.963 14.515 1.00 23.69 71 PHE A O 1
ATOM 1055 N N . ILE B 2 72 ? 55.085 5.826 13.054 1.00 22.90 72 ILE A N 1
ATOM 1056 C CA . ILE B 2 72 ? 55.843 4.805 13.781 1.00 23.42 72 ILE A CA 1
ATOM 1057 C C . ILE B 2 72 ? 56.320 5.358 15.129 1.00 22.98 72 ILE A C 1
ATOM 1058 O O . ILE B 2 72 ? 56.173 4.696 16.142 1.00 23.06 72 ILE A O 1
ATOM 1063 N N . ALA B 2 73 ? 56.887 6.568 15.137 1.00 23.80 73 ALA A N 1
ATOM 1064 C CA . ALA B 2 73 ? 57.397 7.143 16.383 1.00 23.50 73 ALA A CA 1
ATOM 1065 C C . ALA B 2 73 ? 56.269 7.364 17.379 1.00 23.61 73 ALA A C 1
ATOM 1066 O O . ALA B 2 73 ? 56.466 7.220 18.576 1.00 23.90 73 ALA A O 1
ATOM 1068 N N . GLU B 2 74 ? 55.093 7.719 16.879 1.00 23.83 74 GLU A N 1
ATOM 1069 C CA . GLU B 2 74 ? 53.922 7.970 17.727 1.00 24.78 74 GLU A CA 1
ATOM 1070 C C . GLU B 2 74 ? 53.503 6.685 18.419 1.00 24.66 74 GLU A C 1
ATOM 1071 O O . GLU B 2 74 ? 53.269 6.664 19.628 1.00 24.52 74 GLU A O 1
ATOM 1077 N N . LYS B 2 75 ? 53.437 5.609 17.642 1.00 25.29 75 LYS A N 1
ATOM 1078 C CA . LYS B 2 75 ? 53.088 4.280 18.150 1.00 25.42 75 LYS A CA 1
ATOM 1079 C C . LYS B 2 75 ? 54.134 3.761 19.141 1.00 25.89 75 LYS A C 1
ATOM 1080 O O . LYS B 2 75 ? 53.782 3.231 20.185 1.00 25.75 75 LYS A O 1
ATOM 1086 N N . ILE B 2 76 ? 55.411 3.932 18.804 1.00 26.74 76 ILE A N 1
ATOM 1087 C CA . ILE B 2 76 ? 56.530 3.573 19.685 1.00 27.67 76 ILE A CA 1
ATOM 1088 C C . ILE B 2 76 ? 56.457 4.304 21.042 1.00 29.00 76 ILE A C 1
ATOM 1089 O O . ILE B 2 76 ? 56.674 3.694 22.090 1.00 28.78 76 ILE A O 1
ATOM 1094 N N . ARG B 2 77 ? 56.135 5.599 20.994 1.00 30.77 77 ARG A N 1
ATOM 1095 C CA . ARG B 2 77 ? 55.841 6.412 22.177 1.00 32.91 77 ARG A CA 1
ATOM 1096 C C . ARG B 2 77 ? 54.804 5.800 23.152 1.00 34.53 77 ARG A C 1
ATOM 1097 O O . ARG B 2 77 ? 54.750 6.212 24.309 1.00 34.62 77 ARG A O 1
ATOM 1105 N N . GLU B 2 78 ? 53.992 4.839 22.686 1.00 36.73 78 GLU A N 1
ATOM 1106 C CA . GLU B 2 78 ? 52.955 4.169 23.514 1.00 38.68 78 GLU A CA 1
ATOM 1107 C C . GLU B 2 78 ? 53.288 2.697 23.790 1.00 39.92 78 GLU A C 1
ATOM 1108 O O . GLU B 2 78 ? 53.279 1.872 22.879 1.00 40.40 78 GLU A O 1
ATOM 1122 N N . PRO B 2 80 ? 53.163 0.922 27.608 1.00 44.45 80 PRO A N 1
ATOM 1123 C CA . PRO B 2 80 ? 53.393 0.581 29.033 1.00 44.74 80 PRO A CA 1
ATOM 1124 C C . PRO B 2 80 ? 53.078 -0.831 29.568 1.00 45.16 80 PRO A C 1
ATOM 1125 O O . PRO B 2 80 ? 52.153 -0.978 30.383 1.00 45.07 80 PRO A O 1
ATOM 1129 N N . GLN B 2 81 ? 53.868 -1.833 29.168 1.00 45.52 81 GLN A N 1
ATOM 1130 C CA . GLN B 2 81 ? 53.716 -3.211 29.666 1.00 45.73 81 GLN A CA 1
ATOM 1131 C C . GLN B 2 81 ? 53.975 -3.319 31.170 1.00 45.73 81 GLN A C 1
ATOM 1132 O O . GLN B 2 81 ? 54.818 -2.598 31.713 1.00 45.63 81 GLN A O 1
ATOM 1138 N N . ASN B 2 82 ? 53.241 -4.214 31.833 1.00 45.85 82 ASN A N 1
ATOM 1139 C CA . ASN B 2 82 ? 53.365 -4.415 33.282 1.00 46.07 82 ASN A CA 1
ATOM 1140 C C . ASN B 2 82 ? 53.071 -5.846 33.730 1.00 46.08 82 ASN A C 1
ATOM 1141 O O . ASN B 2 82 ? 53.157 -6.170 34.918 1.00 46.08 82 ASN A O 1
ATOM 1146 N N . PRO B 2 100 ? 62.405 1.567 28.700 1.00 29.85 100 PRO A N 1
ATOM 1147 C CA . PRO B 2 100 ? 62.046 2.957 29.108 1.00 29.48 100 PRO A CA 1
ATOM 1148 C C . PRO B 2 100 ? 62.704 3.996 28.196 1.00 29.25 100 PRO A C 1
ATOM 1149 O O . PRO B 2 100 ? 62.066 4.979 27.795 1.00 29.11 100 PRO A O 1
ATOM 1153 N N . ASP B 2 101 ? 63.976 3.756 27.878 1.00 28.98 101 ASP A N 1
ATOM 1154 C CA . ASP B 2 101 ? 64.786 4.629 27.039 1.00 28.75 101 ASP A CA 1
ATOM 1155 C C . ASP B 2 101 ? 64.263 4.593 25.606 1.00 28.15 101 ASP A C 1
ATOM 1156 O O . ASP B 2 101 ? 64.373 5.570 24.866 1.00 27.97 101 ASP A O 1
ATOM 1161 N N . ARG B 2 102 ? 63.659 3.467 25.244 1.00 27.64 102 ARG A N 1
ATOM 1162 C CA . ARG B 2 102 ? 63.277 3.193 23.865 1.00 27.18 102 ARG A CA 1
ATOM 1163 C C . ARG B 2 102 ? 62.095 4.029 23.361 1.00 26.34 102 ARG A C 1
ATOM 1164 O O . ARG B 2 102 ? 61.952 4.199 22.163 1.00 26.26 102 ARG A O 1
ATOM 1172 N N . ALA B 2 103 ? 61.280 4.559 24.279 1.00 26.00 103 ALA A N 1
ATOM 1173 C CA . ALA B 2 103 ? 60.138 5.428 23.951 1.00 25.31 103 ALA A CA 1
ATOM 1174 C C . ALA B 2 103 ? 60.560 6.744 23.297 1.00 24.73 103 ALA A C 1
ATOM 1175 O O . ALA B 2 103 ? 59.825 7.295 22.466 1.00 24.31 103 ALA A O 1
ATOM 1177 N N . ASN B 2 104 ? 61.734 7.256 23.663 1.00 24.10 104 ASN A N 1
ATOM 1178 C CA . ASN B 2 104 ? 62.273 8.427 22.954 1.00 24.09 104 ASN A CA 1
ATOM 1179 C C . ASN B 2 104 ? 63.430 8.144 21.972 1.00 23.10 104 ASN A C 1
ATOM 1180 O O . ASN B 2 104 ? 64.135 9.068 21.578 1.00 22.61 104 ASN A O 1
ATOM 1185 N N . GLN B 2 105 ? 63.595 6.883 21.552 1.00 22.18 105 GLN A N 1
ATOM 1186 C CA . GLN B 2 105 ? 64.578 6.566 20.503 1.00 21.62 105 GLN A CA 1
ATOM 1187 C C . GLN B 2 105 ? 63.973 6.346 19.097 1.00 21.17 105 GLN A C 1
ATOM 1188 O O . GLN B 2 105 ? 62.842 5.898 18.959 1.00 20.39 105 GLN A O 1
ATOM 1194 N N . VAL B 2 106 ? 64.762 6.653 18.072 1.00 21.09 106 VAL A N 1
ATOM 1195 C CA . VAL B 2 106 ? 64.521 6.186 16.704 1.00 22.10 106 VAL A CA 1
ATOM 1196 C C . VAL B 2 106 ? 65.729 5.397 16.290 1.00 21.68 106 VAL A C 1
ATOM 1197 O O . VAL B 2 106 ? 66.848 5.829 16.539 1.00 22.79 106 VAL A O 1
ATOM 1201 N N . LYS B 2 107 ? 65.533 4.264 15.627 1.00 22.43 107 LYS A N 1
ATOM 1202 C CA . LYS B 2 107 ? 66.672 3.532 15.069 1.00 22.41 107 LYS A CA 1
ATOM 1203 C C . LYS B 2 107 ? 66.471 3.344 13.575 1.00 22.09 107 LYS A C 1
ATOM 1204 O O . LYS B 2 107 ? 65.422 2.880 13.149 1.00 22.33 107 LYS A O 1
ATOM 1210 N N . ILE B 2 108 ? 67.468 3.717 12.781 1.00 21.78 108 ILE A N 1
ATOM 1211 C CA . ILE B 2 108 ? 67.365 3.595 11.344 1.00 21.66 108 ILE A CA 1
ATOM 1212 C C . ILE B 2 108 ? 68.539 2.803 10.794 1.00 22.90 108 ILE A C 1
ATOM 1213 O O . ILE B 2 108 ? 69.655 2.855 11.336 1.00 23.22 108 ILE A O 1
ATOM 1218 N N . ILE B 2 109 ? 68.255 1.997 9.771 1.00 23.08 109 ILE A N 1
ATOM 1219 C CA . ILE B 2 109 ? 69.252 1.164 9.109 1.00 23.39 109 ILE A CA 1
ATOM 1220 C C . ILE B 2 109 ? 69.617 1.770 7.760 1.00 23.54 109 ILE A C 1
ATOM 1221 O O . ILE B 2 109 ? 68.787 1.820 6.846 1.00 23.98 109 ILE A O 1
ATOM 1226 N N . VAL B 2 110 ? 70.845 2.258 7.653 1.00 24.08 110 VAL A N 1
ATOM 1227 C CA . VAL B 2 110 ? 71.313 2.913 6.432 1.00 24.24 110 VAL A CA 1
ATOM 1228 C C . VAL B 2 110 ? 72.409 2.103 5.721 1.00 25.09 110 VAL A C 1
ATOM 1229 O O . VAL B 2 110 ? 73.216 1.408 6.366 1.00 24.80 110 VAL A O 1
ATOM 1233 N N . PRO B 2 111 ? 72.419 2.189 4.391 1.00 25.69 111 PRO A N 1
ATOM 1234 C CA . PRO B 2 111 ? 73.551 1.712 3.587 1.00 25.83 111 PRO A CA 1
ATOM 1235 C C . PRO B 2 111 ? 74.865 2.329 4.067 1.00 26.09 111 PRO A C 1
ATOM 1236 O O . PRO B 2 111 ? 74.886 3.462 4.562 1.00 26.03 111 PRO A O 1
ATOM 1240 N N . ASN B 2 112 ? 75.961 1.598 3.920 1.00 26.02 112 ASN A N 1
ATOM 1241 C CA . ASN B 2 112 ? 77.231 2.102 4.423 1.00 26.79 112 ASN A CA 1
ATOM 1242 C C . ASN B 2 112 ? 77.676 3.428 3.820 1.00 26.72 112 ASN A C 1
ATOM 1243 O O . ASN B 2 112 ? 78.174 4.3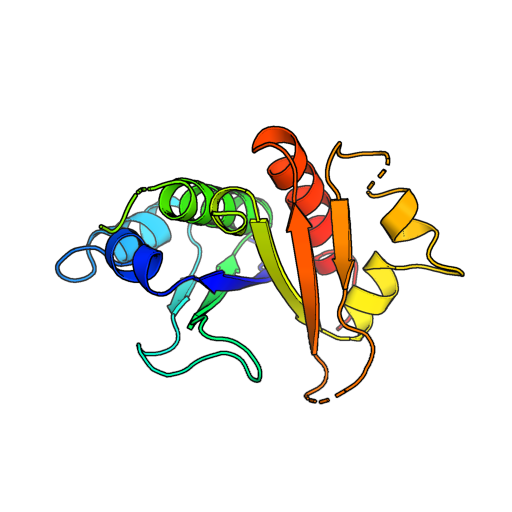08 4.540 1.00 26.09 112 ASN A O 1
ATOM 1248 N N . SER B 2 113 ? 77.422 3.599 2.524 1.00 26.73 113 SER A N 1
ATOM 1249 C CA . SER B 2 113 ? 77.751 4.853 1.849 1.00 26.56 113 SER A CA 1
ATOM 1250 C C . SER B 2 113 ? 76.968 6.081 2.369 1.00 26.17 113 SER A C 1
ATOM 1251 O O . SER B 2 113 ? 77.548 7.174 2.480 1.00 26.68 113 SER A O 1
ATOM 1254 N N . THR B 2 114 ? 75.683 5.918 2.705 1.00 25.38 114 THR A N 1
ATOM 1255 C CA . THR B 2 114 ? 74.938 7.049 3.292 1.00 24.35 114 THR A CA 1
ATOM 1256 C C . THR B 2 114 ? 75.235 7.306 4.772 1.00 23.43 114 THR A C 1
ATOM 1257 O O . THR B 2 114 ? 75.077 8.437 5.237 1.00 23.30 114 THR A O 1
ATOM 1261 N N . ALA B 2 115 ? 75.655 6.267 5.502 1.00 22.14 115 ALA A N 1
ATOM 1262 C CA . ALA B 2 115 ? 76.210 6.420 6.846 1.00 21.39 115 ALA A CA 1
ATOM 1263 C C . ALA B 2 115 ? 77.485 7.258 6.737 1.00 21.31 115 ALA A C 1
ATOM 1264 O O . ALA B 2 115 ? 77.720 8.159 7.537 1.00 20.99 115 ALA A O 1
ATOM 1266 N N . GLY B 2 116 ? 78.296 6.954 5.726 1.00 20.87 116 GLY A N 1
ATOM 1267 C CA . GLY B 2 116 ? 79.505 7.714 5.446 1.00 21.07 116 GLY A CA 1
ATOM 1268 C C . GLY B 2 116 ? 79.148 9.180 5.305 1.00 20.90 116 GLY A C 1
ATOM 1269 O O . GLY B 2 116 ? 79.807 10.006 5.900 1.00 20.78 116 GLY A O 1
ATOM 1270 N N . LEU B 2 117 ? 78.073 9.480 4.558 1.00 21.14 117 LEU A N 1
ATOM 1271 C CA . LEU B 2 117 ? 77.634 10.852 4.315 1.00 20.87 117 LEU A CA 1
ATOM 1272 C C . LEU B 2 117 ? 76.997 11.485 5.555 1.00 20.61 117 LEU A C 1
ATOM 1273 O O . LEU B 2 117 ? 77.108 12.694 5.774 1.00 20.17 117 LEU A O 1
ATOM 1278 N N . ILE B 2 118 ? 76.319 10.671 6.358 1.00 20.80 118 ILE A N 1
ATOM 1279 C CA . ILE B 2 118 ? 75.723 11.161 7.597 1.00 20.66 118 ILE A CA 1
ATOM 1280 C C . ILE B 2 118 ? 76.830 11.595 8.562 1.00 20.69 118 ILE A C 1
ATOM 1281 O O . ILE B 2 118 ? 76.629 12.515 9.360 1.00 21.18 118 ILE A O 1
ATOM 1286 N N . ILE B 2 119 ? 77.986 10.933 8.476 1.00 20.29 119 ILE A N 1
ATOM 1287 C CA . ILE B 2 119 ? 79.107 11.160 9.399 1.00 20.02 119 ILE A CA 1
ATOM 1288 C C . ILE B 2 119 ? 79.951 12.328 8.918 1.00 20.36 119 ILE A C 1
ATOM 1289 O O . ILE B 2 119 ? 80.142 13.302 9.650 1.00 20.22 119 ILE A O 1
ATOM 1294 N N . GLY B 2 120 ? 80.448 12.224 7.685 1.00 20.82 120 GLY A N 1
ATOM 1295 C CA . GLY B 2 120 ? 81.259 13.256 7.070 1.00 20.91 120 GLY A CA 1
ATOM 1296 C C . GLY B 2 120 ? 82.695 13.129 7.537 1.00 21.63 120 GLY A C 1
ATOM 1297 O O . GLY B 2 120 ? 82.994 12.284 8.370 1.00 21.70 120 GLY A O 1
ATOM 1298 N N . LYS B 2 121 ? 83.568 13.974 6.993 1.00 22.04 121 LYS A N 1
ATOM 1299 C CA . LYS B 2 121 ? 84.996 14.009 7.332 1.00 22.56 121 LYS A CA 1
ATOM 1300 C C . LYS B 2 121 ? 85.225 14.367 8.815 1.00 22.45 121 LYS A C 1
ATOM 1301 O O . LYS B 2 121 ? 84.681 15.351 9.311 1.00 22.17 121 LYS A O 1
ATOM 1307 N N . GLY B 2 122 ? 86.014 13.546 9.515 1.00 23.18 122 GLY A N 1
ATOM 1308 C CA . GLY B 2 122 ? 86.179 13.638 10.968 1.00 22.90 122 GLY A CA 1
ATOM 1309 C C . GLY B 2 122 ? 84.871 13.853 11.735 1.00 22.95 122 GLY A C 1
ATOM 1310 O O . GLY B 2 122 ? 84.822 14.617 12.704 1.00 23.08 122 GLY A O 1
ATOM 1311 N N . GLY B 2 123 ? 83.801 13.202 11.278 1.00 22.98 123 GLY A N 1
ATOM 1312 C CA . GLY B 2 123 ? 82.484 13.322 11.897 1.00 22.88 123 GLY A CA 1
ATOM 1313 C C . GLY B 2 123 ? 81.788 14.683 11.886 1.00 22.65 123 GLY A C 1
ATOM 1314 O O . GLY B 2 123 ? 80.861 14.918 12.674 1.00 21.90 123 GLY A O 1
ATOM 1315 N N . ALA B 2 124 ? 82.208 15.562 10.977 1.00 22.84 124 ALA A N 1
ATOM 1316 C CA . ALA B 2 124 ? 81.661 16.915 10.879 1.00 23.10 124 ALA A CA 1
ATOM 1317 C C . ALA B 2 124 ? 80.167 16.999 10.514 1.00 23.10 124 ALA A C 1
ATOM 1318 O O . ALA B 2 124 ? 79.490 17.958 10.896 1.00 23.25 124 ALA A O 1
ATOM 1320 N N . THR B 2 125 ? 79.647 16.015 9.784 1.00 22.84 125 THR A N 1
ATOM 1321 C CA . THR B 2 125 ? 78.256 16.094 9.339 1.00 22.90 125 THR A CA 1
ATOM 1322 C C . THR B 2 125 ? 77.283 15.704 10.458 1.00 23.04 125 THR A C 1
ATOM 1323 O O . THR B 2 125 ? 76.266 16.369 10.652 1.00 22.33 125 THR A O 1
ATOM 1327 N N . VAL B 2 126 ? 77.609 14.650 11.205 1.00 23.17 126 VAL A N 1
ATOM 1328 C CA . VAL B 2 126 ? 76.769 14.233 12.334 1.00 23.41 126 VAL A CA 1
ATOM 1329 C C . VAL B 2 126 ? 76.756 15.272 13.451 1.00 22.66 126 VAL A C 1
ATOM 1330 O O . VAL B 2 126 ? 75.721 15.507 14.070 1.00 22.44 126 VAL A O 1
ATOM 1334 N N . LYS B 2 127 ? 77.904 15.893 13.700 1.00 22.24 127 LYS A N 1
ATOM 1335 C CA . LYS B 2 127 ? 77.976 16.993 14.652 1.00 22.27 127 LYS A CA 1
ATOM 1336 C C . LYS B 2 127 ? 76.982 18.086 14.202 1.00 22.49 127 LYS A C 1
ATOM 1337 O O . LYS B 2 127 ? 76.174 18.561 15.000 1.00 22.89 127 LYS A O 1
ATOM 1343 N N . ALA B 2 128 ? 77.034 18.449 12.920 1.00 21.97 128 ALA A N 1
ATOM 1344 C CA . ALA B 2 128 ? 76.132 19.449 12.357 1.00 22.37 128 ALA A CA 1
ATOM 1345 C C . ALA B 2 128 ? 74.661 19.021 12.458 1.00 22.23 128 ALA A C 1
ATOM 1346 O O . ALA B 2 128 ? 73.807 19.820 12.788 1.00 21.55 128 ALA A O 1
ATOM 1348 N N . ILE B 2 129 ? 74.388 17.744 12.210 1.00 22.87 129 ILE A N 1
ATOM 1349 C CA . ILE B 2 129 ? 73.028 17.212 12.286 1.00 23.75 129 ILE A CA 1
ATOM 1350 C C . ILE B 2 129 ? 72.468 17.311 13.723 1.00 23.67 129 ILE A C 1
ATOM 1351 O O . ILE B 2 129 ? 71.291 17.656 13.927 1.00 22.50 129 ILE A O 1
ATOM 1364 N N . GLU B 2 131 ? 73.663 19.449 15.891 1.00 24.83 131 GLU A N 1
ATOM 1365 C CA . GLU B 2 131 ? 73.637 20.868 16.241 1.00 25.74 131 GLU A CA 1
ATOM 1366 C C . GLU B 2 131 ? 72.361 21.473 15.672 1.00 25.18 131 GLU A C 1
ATOM 1367 O O . GLU B 2 131 ? 71.671 22.233 16.348 1.00 24.85 131 GLU A O 1
ATOM 1373 N N . GLN B 2 132 ? 72.031 21.055 14.452 1.00 25.06 132 GLN A N 1
ATOM 1374 C CA . GLN B 2 132 ? 70.760 21.367 13.791 1.00 25.10 132 GLN A CA 1
ATOM 1375 C C . GLN B 2 132 ? 69.523 20.912 14.568 1.00 24.48 132 GLN A C 1
ATOM 1376 O O . GLN B 2 132 ? 68.624 21.711 14.834 1.00 24.26 132 GLN A O 1
ATOM 1382 N N . SER B 2 133 ? 69.475 19.628 14.920 1.00 24.66 133 SER A N 1
ATOM 1383 C CA . SER B 2 133 ? 68.418 19.096 15.771 1.00 24.26 133 SER A CA 1
ATOM 1384 C C . SER B 2 133 ? 68.823 19.344 17.218 1.00 24.85 133 SER A C 1
ATOM 1385 O O . SER B 2 133 ? 69.904 19.870 17.494 1.00 24.75 133 SER A O 1
ATOM 1388 N N . GLY B 2 134 ? 67.962 18.987 18.157 1.00 25.05 134 GLY A N 1
ATOM 1389 C CA . GLY B 2 134 ? 68.394 18.935 19.542 1.00 24.54 134 GLY A CA 1
ATOM 1390 C C . GLY B 2 134 ? 68.619 17.480 19.934 1.00 25.23 134 GLY A C 1
ATOM 1391 O O . GLY B 2 134 ? 68.720 17.169 21.128 1.00 25.00 134 GLY A O 1
ATOM 1392 N N . ALA B 2 135 ? 68.702 16.602 18.928 1.00 25.03 135 ALA A N 1
ATOM 1393 C CA . ALA B 2 135 ? 68.844 15.161 19.142 1.00 26.00 135 ALA A CA 1
ATOM 1394 C C . ALA B 2 135 ? 70.275 14.702 19.264 1.00 26.48 135 ALA A C 1
ATOM 1395 O O . ALA B 2 135 ? 71.204 15.351 18.786 1.00 26.99 135 ALA A O 1
ATOM 1397 N N . TRP B 2 136 ? 70.401 13.543 19.901 1.00 26.81 136 TRP A N 1
ATOM 1398 C CA . TRP B 2 136 ? 71.626 12.817 20.131 1.00 27.05 136 TRP A CA 1
ATOM 1399 C C . TRP B 2 136 ? 71.638 11.689 19.098 1.00 26.78 136 TRP A C 1
ATOM 1400 O O . TRP B 2 136 ? 70.749 10.827 19.102 1.00 26.16 136 TRP A O 1
ATOM 1411 N N . VAL B 2 137 ? 72.617 11.711 18.196 1.00 26.41 137 VAL A N 1
ATOM 1412 C CA . VAL B 2 137 ? 72.676 10.728 17.117 1.00 26.71 137 VAL A CA 1
ATOM 1413 C C . VAL B 2 137 ? 73.956 9.875 17.132 1.00 26.13 137 VAL A C 1
ATOM 1414 O O . VAL B 2 137 ? 75.061 10.395 17.077 1.00 26.48 137 VAL A O 1
ATOM 1418 N N . GLN B 2 138 ? 73.786 8.561 17.197 1.00 25.68 138 GLN A N 1
ATOM 1419 C CA . GLN B 2 138 ? 74.926 7.646 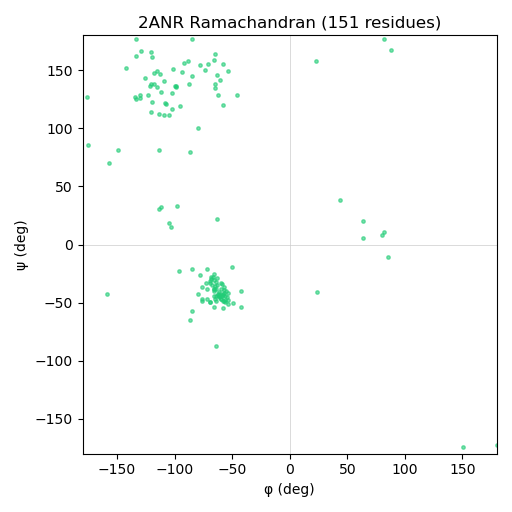17.141 1.00 24.77 138 GLN A CA 1
ATOM 1420 C C . GLN B 2 138 ? 74.801 6.701 15.960 1.00 24.58 138 GLN A C 1
ATOM 1421 O O . GLN B 2 138 ? 73.725 6.592 15.338 1.00 23.77 138 GLN A O 1
ATOM 1427 N N . LEU B 2 139 ? 75.910 6.045 15.639 1.00 24.53 139 LEU A N 1
ATOM 1428 C CA . LEU B 2 139 ? 75.940 5.012 14.616 1.00 25.78 139 LEU A CA 1
ATOM 1429 C C . LEU B 2 139 ? 76.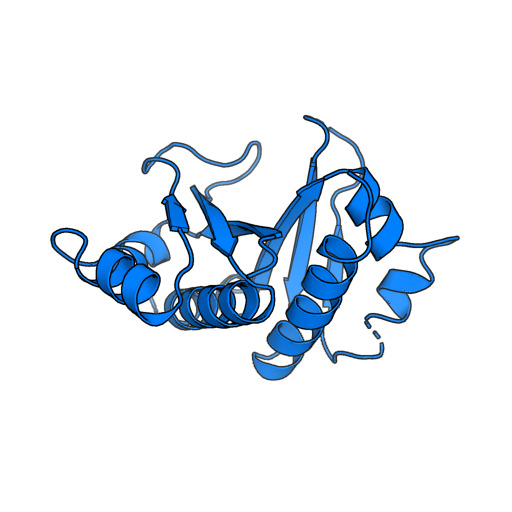692 3.787 15.127 1.00 26.64 139 LEU A C 1
ATOM 1430 O O . LEU B 2 139 ? 77.404 3.874 16.109 1.00 27.12 139 LEU A O 1
ATOM 1435 N N . SER B 2 140 ? 76.503 2.644 14.472 1.00 27.88 140 SER A N 1
ATOM 1436 C CA . SER B 2 140 ? 77.240 1.432 14.796 1.00 29.16 140 SER A CA 1
ATOM 1437 C C . SER B 2 140 ? 78.579 1.438 14.072 1.00 30.50 140 SER A C 1
ATOM 1438 O O . SER B 2 140 ? 78.672 1.909 12.934 1.00 30.69 140 SER A O 1
ATOM 1441 N N . GLN B 2 141 ? 79.600 0.894 14.729 1.00 32.39 141 GLN A N 1
ATOM 1442 C CA . GLN B 2 141 ? 80.992 1.029 14.297 1.00 34.18 141 GLN A CA 1
ATOM 1443 C C . GLN B 2 141 ? 81.303 0.379 12.946 1.00 35.30 141 GLN A C 1
ATOM 1444 O O . GLN B 2 141 ? 81.267 1.040 11.911 1.00 35.81 141 GLN A O 1
ATOM 1450 N N . LYS B 2 142 ? 81.639 -0.907 12.977 1.00 36.93 142 LYS A N 1
ATOM 1451 C CA . LYS B 2 142 ? 81.836 -1.731 11.780 1.00 38.15 142 LYS A CA 1
ATOM 1452 C C . LYS B 2 142 ? 82.085 -3.180 12.225 1.00 38.63 142 LYS A C 1
ATOM 1453 O O . LYS B 2 142 ? 83.234 -3.607 12.400 1.00 39.00 142 LYS A O 1
ATOM 1459 N N . PRO B 2 143 ? 80.989 -3.914 12.431 1.00 39.21 143 PRO A N 1
ATOM 1460 C CA . PRO B 2 143 ? 81.035 -5.289 12.944 1.00 39.47 143 PRO A CA 1
ATOM 1461 C C . PRO B 2 143 ? 81.224 -6.313 11.830 1.00 39.54 143 PRO A C 1
ATOM 1462 O O . PRO B 2 143 ? 82.357 -6.719 11.590 1.00 39.73 143 PRO A O 1
ATOM 1466 N N . LEU B 2 148 ? 76.806 -7.660 6.802 1.00 39.28 14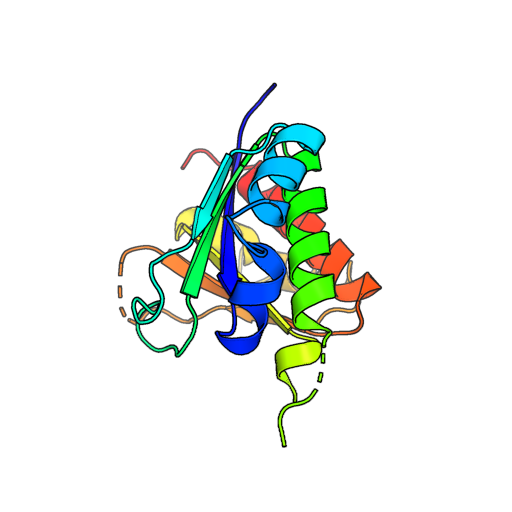8 LEU A N 1
ATOM 1467 C CA . LEU B 2 148 ? 76.003 -6.759 5.916 1.00 39.30 148 LEU A CA 1
ATOM 1468 C C . LEU B 2 148 ? 76.627 -5.362 5.817 1.00 38.92 148 LEU A C 1
ATOM 1469 O O . LEU B 2 148 ? 77.406 -4.951 6.694 1.00 39.26 148 LEU A O 1
ATOM 1474 N N . GLN B 2 149 ? 76.282 -4.645 4.745 1.00 37.95 149 GLN A N 1
ATOM 1475 C CA . GLN B 2 149 ? 76.859 -3.326 4.453 1.00 36.85 149 GLN A CA 1
ATOM 1476 C C . GLN B 2 149 ? 75.953 -2.191 4.916 1.00 35.74 149 GLN A C 1
ATOM 1477 O O . GLN B 2 149 ? 75.899 -1.123 4.301 1.00 35.23 149 GLN A O 1
ATOM 1483 N N . ASN B 2 150 ? 75.251 -2.446 6.013 1.00 34.73 150 ASN A N 1
ATOM 1484 C CA . ASN B 2 150 ? 74.364 -1.471 6.616 1.00 33.84 150 ASN A CA 1
ATOM 1485 C C . ASN B 2 150 ? 74.894 -1.109 7.994 1.00 32.61 150 ASN A C 1
ATOM 1486 O O . ASN B 2 150 ? 75.517 -1.924 8.658 1.00 32.23 150 ASN A O 1
ATOM 1491 N N . ARG B 2 151 ? 74.648 0.127 8.410 1.00 31.05 151 ARG A N 1
ATOM 1492 C CA . ARG B 2 151 ? 74.903 0.521 9.784 1.00 29.43 151 ARG A CA 1
ATOM 1493 C C . ARG B 2 151 ? 73.607 0.982 10.426 1.00 27.69 151 ARG A C 1
ATOM 1494 O O . ARG B 2 151 ? 72.631 1.269 9.722 1.00 27.89 151 ARG A O 1
ATOM 1502 N N . VAL B 2 152 ? 73.578 1.002 11.752 1.00 26.15 152 VAL A N 1
ATOM 1503 C CA . VAL B 2 152 ? 72.393 1.426 12.506 1.00 25.24 152 VAL A CA 1
ATOM 1504 C C . VAL B 2 152 ? 72.594 2.840 13.017 1.00 24.43 152 VAL A C 1
ATOM 1505 O O . VAL B 2 152 ? 73.624 3.172 13.608 1.00 24.72 152 VAL A O 1
ATOM 1509 N N . VAL B 2 153 ? 71.608 3.678 12.771 1.00 24.00 153 VAL A N 1
ATOM 1510 C CA . VAL B 2 153 ? 71.639 5.045 13.250 1.00 22.97 153 VAL A CA 1
ATOM 1511 C C . VAL B 2 153 ? 70.626 5.128 14.371 1.00 23.24 153 VAL A C 1
ATOM 1512 O O . VAL B 2 153 ? 69.450 4.829 14.174 1.00 22.31 153 VAL A O 1
ATOM 1516 N N . THR B 2 154 ? 71.102 5.508 15.553 1.00 23.23 154 THR A N 1
ATOM 1517 C CA . THR B 2 154 ? 70.243 5.685 16.717 1.00 23.82 154 THR A CA 1
ATOM 1518 C C . THR B 2 154 ? 70.106 7.175 17.048 1.00 23.81 154 THR A C 1
ATOM 1519 O O . THR B 2 154 ? 71.093 7.859 17.334 1.00 23.65 154 THR A O 1
ATOM 1523 N N . VAL B 2 155 ? 68.870 7.652 17.050 1.00 24.16 155 VAL A N 1
ATOM 1524 C CA . VAL B 2 155 ? 68.583 9.035 17.388 1.00 24.34 155 VAL A CA 1
ATOM 1525 C C . VAL B 2 155 ? 67.750 9.076 18.663 1.00 24.77 155 VAL A C 1
ATOM 1526 O O . VAL B 2 155 ? 66.805 8.301 18.817 1.00 24.94 155 VAL A O 1
ATOM 1530 N N . SER B 2 156 ? 68.110 9.967 19.580 1.00 24.76 156 SER A N 1
ATOM 1531 C CA . SER B 2 156 ? 67.356 10.152 20.817 1.00 25.00 156 SER A CA 1
ATOM 1532 C C . SER B 2 156 ? 67.300 11.632 21.213 1.00 25.21 156 SER A C 1
ATOM 1533 O O . SER B 2 156 ? 68.201 12.407 20.896 1.00 25.27 156 SER A O 1
ATOM 1536 N N . GLY B 2 157 ? 66.227 11.994 21.912 1.00 25.19 157 GLY A N 1
ATOM 1537 C CA . GLY B 2 157 ? 65.897 13.359 22.261 1.00 25.19 157 GLY A CA 1
ATOM 1538 C C . GLY B 2 157 ? 64.383 13.420 22.342 1.00 25.70 157 GLY A C 1
ATOM 1539 O O . GLY B 2 157 ? 63.705 12.386 22.227 1.00 25.37 157 GLY A O 1
ATOM 1540 N N . GLU B 2 158 ? 63.852 14.624 22.542 1.00 25.45 158 GLU A N 1
ATOM 1541 C CA . GLU B 2 158 ? 62.406 14.850 22.511 1.00 25.63 158 GLU A CA 1
ATOM 1542 C C . GLU B 2 158 ? 61.835 14.583 21.105 1.00 25.69 158 GLU A C 1
ATOM 1543 O O . GLU B 2 158 ? 62.591 14.501 20.139 1.00 26.28 158 GLU A O 1
ATOM 1549 N N . PRO B 2 159 ? 60.517 14.426 20.988 1.00 25.72 159 PRO A N 1
ATOM 1550 C CA . PRO B 2 159 ? 59.885 14.147 19.691 1.00 25.86 159 PRO A CA 1
ATOM 1551 C C . PRO B 2 159 ? 60.327 15.091 18.564 1.00 25.74 159 PRO A C 1
ATOM 1552 O O . PRO B 2 159 ? 60.758 14.626 17.512 1.00 25.72 159 PRO A O 1
ATOM 1556 N N . GLU B 2 160 ? 60.268 16.396 18.815 1.00 25.72 160 GLU A N 1
ATOM 1557 C CA . GLU B 2 160 ? 60.543 17.417 17.799 1.00 25.54 160 GLU A CA 1
ATOM 1558 C C . GLU B 2 160 ? 62.009 17.461 17.387 1.00 25.50 160 GLU A C 1
ATOM 1559 O O . GLU B 2 160 ? 62.347 17.801 16.246 1.00 25.23 160 GLU A O 1
ATOM 1565 N N . GLN B 2 161 ? 62.880 17.136 18.328 1.00 25.48 161 GLN A N 1
ATOM 1566 C CA . GLN B 2 161 ? 64.285 16.982 18.020 1.00 25.71 161 GLN A CA 1
ATOM 1567 C C . GLN B 2 161 ? 64.506 15.792 17.095 1.00 25.79 161 GLN A C 1
ATOM 1568 O O . GLN B 2 161 ? 65.145 15.935 16.040 1.00 25.79 161 GLN A O 1
ATOM 1574 N N . ASN B 2 162 ? 63.993 14.624 17.507 1.00 25.80 162 ASN A N 1
ATOM 1575 C CA . ASN B 2 162 ? 64.094 13.394 16.725 1.00 25.48 162 ASN A CA 1
ATOM 1576 C C . ASN B 2 162 ? 63.567 13.558 15.309 1.00 25.94 162 ASN A C 1
ATOM 1577 O O . ASN B 2 162 ? 64.243 13.196 14.354 1.00 26.14 162 ASN A O 1
ATOM 1582 N N . ARG B 2 163 ? 62.376 14.144 15.173 1.00 26.54 163 ARG A N 1
ATOM 1583 C CA . ARG B 2 163 ? 61.773 14.378 13.865 1.00 26.53 163 ARG A CA 1
ATOM 1584 C C . ARG B 2 163 ? 62.719 15.136 12.939 1.00 27.03 163 ARG A C 1
ATOM 1585 O O . ARG B 2 163 ? 62.944 14.709 11.791 1.00 27.11 163 ARG A O 1
ATOM 1593 N N . LYS B 2 164 ? 63.262 16.257 13.437 1.00 26.68 164 LYS A N 1
ATOM 1594 C CA . LYS B 2 164 ? 64.161 17.101 12.643 1.00 26.39 164 LYS A CA 1
ATOM 1595 C C . LYS B 2 164 ? 65.424 16.335 12.244 1.00 25.87 164 LYS A C 1
ATOM 1596 O O . LYS B 2 164 ? 65.900 16.424 11.106 1.00 25.26 164 LYS A O 1
ATOM 1602 N N . ALA B 2 165 ? 65.964 15.592 13.198 1.00 25.91 165 ALA A N 1
ATOM 1603 C CA . ALA B 2 165 ? 67.134 14.756 12.952 1.00 25.68 165 ALA A CA 1
ATOM 1604 C C . ALA B 2 165 ? 66.806 13.747 11.846 1.00 25.56 165 ALA A C 1
ATOM 1605 O O . ALA B 2 165 ? 67.581 13.559 10.917 1.00 25.65 165 ALA A O 1
ATOM 1607 N N . VAL B 2 166 ? 65.632 13.136 11.934 1.00 25.66 166 VAL A N 1
ATOM 1608 C CA . VAL B 2 166 ? 65.229 12.112 10.977 1.00 26.00 166 VAL A CA 1
ATOM 1609 C C . VAL B 2 166 ? 65.015 12.700 9.577 1.00 26.12 166 VAL A C 1
ATOM 1610 O O . VAL B 2 166 ? 65.346 12.062 8.578 1.00 26.77 166 VAL A O 1
ATOM 1614 N N . GLU B 2 167 ? 64.517 13.934 9.537 1.00 25.89 167 GLU A N 1
ATOM 1615 C CA . GLU B 2 167 ? 64.370 14.715 8.323 1.00 25.91 167 GLU A CA 1
ATOM 1616 C C . GLU B 2 167 ? 65.728 14.931 7.621 1.00 25.64 167 GLU A C 1
ATOM 1617 O O . GLU B 2 167 ? 65.857 14.742 6.403 1.00 24.62 167 GLU A O 1
ATOM 1623 N N . LEU B 2 168 ? 66.737 15.316 8.404 1.00 25.23 168 LEU A N 1
ATOM 1624 C CA . LEU B 2 168 ? 68.092 15.525 7.888 1.00 25.03 168 LEU A CA 1
ATOM 1625 C C . LEU B 2 168 ? 68.692 14.219 7.389 1.00 24.09 168 LEU A C 1
ATOM 1626 O O . LEU B 2 168 ? 69.435 14.185 6.402 1.00 24.68 168 LEU A O 1
ATOM 1631 N N . ILE B 2 169 ? 68.361 13.136 8.073 1.00 22.68 169 ILE A N 1
ATOM 1632 C CA . ILE B 2 169 ? 68.875 11.838 7.691 1.00 21.81 169 ILE A CA 1
ATOM 1633 C C . ILE B 2 169 ? 68.265 11.393 6.361 1.00 21.45 169 ILE A C 1
ATOM 1634 O O . ILE B 2 169 ? 68.984 10.991 5.431 1.00 20.83 169 ILE A O 1
ATOM 1639 N N . ILE B 2 170 ? 66.942 11.475 6.254 1.00 20.75 170 ILE A N 1
ATOM 1640 C CA . ILE B 2 170 ? 66.310 11.204 4.974 1.00 20.96 170 ILE A CA 1
ATOM 1641 C C . ILE B 2 170 ? 66.871 12.122 3.886 1.00 21.30 170 ILE A C 1
ATOM 1642 O O . ILE B 2 170 ? 67.052 11.699 2.746 1.00 20.76 170 ILE A O 1
ATOM 1647 N N . GLN B 2 171 ? 67.175 13.374 4.238 1.00 22.66 171 GLN A N 1
ATOM 1648 C CA . GLN B 2 171 ? 67.839 14.263 3.283 1.00 23.59 171 GLN A CA 1
ATOM 1649 C C . GLN B 2 171 ? 69.163 13.667 2.797 1.00 23.35 171 GLN A C 1
ATOM 1650 O O . GLN B 2 171 ? 69.463 13.774 1.623 1.00 23.16 171 GLN A O 1
ATOM 1656 N N . LYS B 2 172 ? 69.933 13.026 3.681 1.00 24.12 172 LYS A N 1
ATOM 1657 C CA . LYS B 2 172 ? 71.187 12.356 3.275 1.00 24.44 172 LYS A CA 1
ATOM 1658 C C . LYS B 2 172 ? 70.945 11.080 2.470 1.00 25.32 172 LYS A C 1
ATOM 1659 O O . LYS B 2 172 ? 71.666 10.809 1.522 1.00 24.43 172 LYS A O 1
ATOM 1665 N N . ILE B 2 173 ? 69.924 10.303 2.847 1.00 26.72 173 ILE A N 1
ATOM 1666 C CA . ILE B 2 173 ? 69.464 9.182 2.024 1.00 28.30 173 ILE A CA 1
ATOM 1667 C C . ILE B 2 173 ? 69.147 9.654 0.597 1.00 29.30 173 ILE A C 1
ATOM 1668 O O . ILE B 2 173 ? 69.509 8.987 -0.371 1.00 29.75 173 ILE A O 1
ATOM 1673 N N . GLN B 2 174 ? 68.502 10.810 0.484 1.00 30.43 174 GLN A N 1
ATOM 1674 C CA . GLN B 2 174 ? 68.236 11.445 -0.816 1.00 32.09 174 GLN A CA 1
ATOM 1675 C C . GLN B 2 174 ? 69.482 11.913 -1.575 1.00 32.87 174 GLN A C 1
ATOM 1676 O O . GLN B 2 174 ? 69.540 11.792 -2.796 1.00 33.17 174 GLN A O 1
ATOM 1682 N N . GLU B 2 175 ? 70.445 12.470 -0.849 1.00 33.51 175 GLU A N 1
ATOM 1683 C CA . GLU B 2 175 ? 71.702 12.921 -1.428 1.00 35.18 175 GLU A CA 1
ATOM 1684 C C . GLU B 2 175 ? 72.683 11.761 -1.472 1.00 35.83 175 GLU A C 1
ATOM 1685 O O . GLU B 2 175 ? 73.556 11.667 -0.613 1.00 36.93 175 GLU A O 1
ATOM 1691 N N . ASP B 2 176 ? 72.549 10.871 -2.452 1.00 36.84 176 ASP A N 1
ATOM 1692 C CA . ASP B 2 176 ? 73.471 9.734 -2.590 1.00 37.15 176 ASP A CA 1
ATOM 1693 C C . ASP B 2 176 ? 73.220 8.883 -3.825 1.00 38.01 176 ASP A C 1
ATOM 1694 O O . ASP B 2 176 ? 72.095 8.429 -4.051 1.00 37.98 176 ASP A O 1
ATOM 1699 N N . PRO B 2 177 ? 74.265 8.663 -4.624 1.00 38.63 177 PRO A N 1
ATOM 1700 C CA . PRO B 2 177 ? 74.272 7.528 -5.555 1.00 39.44 177 PRO A CA 1
ATOM 1701 C C . PRO B 2 177 ? 74.634 6.237 -4.800 1.00 40.11 177 PRO A C 1
ATOM 1702 O O . PRO B 2 177 ? 75.814 6.010 -4.517 1.00 40.79 177 PRO A O 1
ATOM 1706 N N . GLN B 2 178 ? 73.642 5.420 -4.448 1.00 41.05 178 GLN A N 1
ATOM 1707 C CA . GLN B 2 178 ? 73.924 4.192 -3.691 1.00 41.67 178 GLN A CA 1
ATOM 1708 C C . GLN B 2 178 ? 74.324 3.025 -4.602 1.00 41.59 178 GLN A C 1
ATOM 1709 O O . GLN B 2 178 ? 74.165 3.087 -5.819 1.00 41.77 178 GLN A O 1
#